Protein AF-L7LPX7-F1 (afdb_monomer_lite)

Sequence (141 aa):
MTIIQDRIEDIAGAEFAQAVTFTIPRIRESASGAAIVTEQKHRFQVTDGGDLVTSNLDPGPATVRIGLNSYQITIPDSSSPIRLWPLIDAGMPAPPPSEQYQFVRNGGGLVRAQAVDLDEYESMMWDPGTLYIIKDAQVTE

Structure (mmCIF, N/CA/C/O backbone):
data_AF-L7LPX7-F1
#
_entry.id   AF-L7LPX7-F1
#
loop_
_atom_site.group_PDB
_atom_site.id
_atom_site.type_symbol
_atom_site.label_atom_id
_atom_site.label_alt_id
_atom_site.label_comp_id
_atom_site.label_asym_id
_atom_site.label_entity_id
_atom_site.label_seq_id
_atom_site.pdbx_PDB_ins_code
_atom_site.Cartn_x
_atom_site.Cartn_y
_atom_site.Cartn_z
_atom_site.occupancy
_atom_site.B_iso_or_equiv
_atom_site.auth_seq_id
_atom_site.auth_comp_id
_atom_site.auth_asym_id
_atom_site.auth_atom_id
_atom_site.pdbx_PDB_model_num
ATOM 1 N N . MET A 1 1 ? 6.389 7.469 -9.954 1.00 82.81 1 MET A N 1
ATOM 2 C CA . MET A 1 1 ? 5.538 8.160 -8.947 1.00 82.81 1 MET A CA 1
ATOM 3 C C . MET A 1 1 ? 4.149 7.568 -9.036 1.00 82.81 1 MET A C 1
ATOM 5 O O . MET A 1 1 ? 3.730 7.311 -10.152 1.00 82.81 1 MET A O 1
ATOM 9 N N . THR A 1 2 ? 3.452 7.392 -7.911 1.00 92.06 2 THR A N 1
ATOM 10 C CA . THR A 1 2 ? 2.240 6.557 -7.854 1.00 92.06 2 THR A CA 1
ATOM 11 C C . THR A 1 2 ? 1.162 7.168 -6.970 1.00 92.06 2 THR A C 1
ATOM 13 O O . THR A 1 2 ? 1.455 7.643 -5.873 1.00 92.06 2 THR A O 1
ATOM 16 N N . ILE A 1 3 ? -0.091 7.123 -7.423 1.00 95.25 3 ILE A N 1
ATOM 17 C CA . ILE A 1 3 ? -1.271 7.475 -6.623 1.00 95.25 3 ILE A CA 1
ATOM 18 C C . ILE A 1 3 ? -1.869 6.191 -6.052 1.00 95.25 3 ILE A C 1
ATOM 20 O O . ILE A 1 3 ? -2.088 5.227 -6.785 1.00 95.25 3 ILE A O 1
ATOM 24 N N . ILE A 1 4 ? -2.152 6.185 -4.752 1.00 94.56 4 ILE A N 1
ATOM 25 C CA . ILE A 1 4 ? -2.922 5.125 -4.104 1.00 94.56 4 ILE A CA 1
ATOM 26 C C . ILE A 1 4 ? -4.345 5.636 -3.899 1.00 94.56 4 ILE A C 1
ATOM 28 O O . ILE A 1 4 ? -4.550 6.715 -3.336 1.00 94.56 4 ILE A O 1
ATOM 32 N N . GLN A 1 5 ? -5.317 4.855 -4.363 1.00 95.00 5 GLN A N 1
ATOM 33 C CA . GLN A 1 5 ? -6.736 5.148 -4.226 1.00 95.00 5 GLN A CA 1
ATOM 34 C C . GLN A 1 5 ? -7.479 3.906 -3.747 1.00 95.00 5 GLN A C 1
ATOM 36 O O . GLN A 1 5 ? -7.344 2.831 -4.328 1.00 95.00 5 GLN A O 1
ATOM 41 N N . ASP A 1 6 ? -8.280 4.051 -2.698 1.00 94.00 6 ASP A N 1
ATOM 42 C CA . ASP A 1 6 ? -9.119 2.968 -2.188 1.00 94.00 6 ASP A CA 1
ATOM 43 C C . ASP A 1 6 ? -10.351 3.515 -1.464 1.00 94.00 6 ASP A C 1
ATOM 45 O O . ASP A 1 6 ? -10.418 4.708 -1.175 1.00 94.00 6 ASP A O 1
ATOM 49 N N . ARG A 1 7 ? -11.301 2.633 -1.146 1.00 90.50 7 ARG A N 1
ATOM 50 C CA . ARG A 1 7 ? -12.444 2.940 -0.285 1.00 90.50 7 ARG A CA 1
ATOM 51 C C . ARG A 1 7 ? -12.289 2.207 1.042 1.00 90.50 7 ARG A C 1
ATOM 53 O O . ARG A 1 7 ? -12.046 1.002 1.060 1.00 90.50 7 ARG A O 1
ATOM 60 N N . ILE A 1 8 ? -12.394 2.944 2.139 1.00 88.06 8 ILE A N 1
ATOM 61 C CA . ILE A 1 8 ? -12.230 2.466 3.508 1.00 88.06 8 ILE A CA 1
ATOM 62 C C . ILE A 1 8 ? -13.559 2.642 4.236 1.00 88.06 8 ILE A C 1
ATOM 64 O O . ILE A 1 8 ? -14.068 3.751 4.370 1.00 88.06 8 ILE A O 1
ATOM 68 N N . GLU A 1 9 ? -14.092 1.530 4.720 1.00 86.56 9 GLU A N 1
ATOM 69 C CA . GLU A 1 9 ? -15.352 1.448 5.454 1.00 86.56 9 GLU A CA 1
ATOM 70 C C . GLU A 1 9 ? -15.110 0.697 6.768 1.00 86.56 9 GLU A C 1
ATOM 72 O O . GLU A 1 9 ? -14.142 -0.065 6.894 1.00 86.56 9 GLU A O 1
ATOM 77 N N . ASP A 1 10 ? -15.975 0.905 7.758 1.00 80.81 10 ASP A N 1
ATOM 78 C CA . ASP A 1 10 ? -16.014 0.033 8.930 1.00 80.81 10 ASP A CA 1
ATOM 79 C C . ASP A 1 10 ? -16.801 -1.267 8.655 1.00 80.81 10 ASP A C 1
ATOM 81 O O . ASP A 1 10 ? -17.375 -1.472 7.586 1.00 80.81 10 ASP A O 1
ATOM 85 N N . ILE A 1 11 ? -16.840 -2.177 9.635 1.00 78.38 11 ILE A N 1
ATOM 86 C CA . ILE A 1 11 ? -17.547 -3.463 9.495 1.00 78.38 11 ILE A CA 1
ATOM 87 C C . ILE A 1 11 ? -19.071 -3.314 9.318 1.00 78.38 11 ILE A C 1
ATOM 89 O O . ILE A 1 11 ? -19.719 -4.223 8.804 1.00 78.38 11 ILE A O 1
ATOM 93 N N . ALA A 1 12 ? -19.646 -2.193 9.755 1.00 79.62 12 ALA A N 1
ATOM 94 C CA . ALA A 1 12 ? -21.054 -1.856 9.586 1.00 79.62 12 ALA A CA 1
ATOM 95 C C . ALA A 1 12 ? -21.317 -1.058 8.291 1.00 79.62 12 ALA A C 1
ATOM 97 O O . ALA A 1 12 ? -22.460 -0.671 8.046 1.00 79.62 12 ALA A O 1
ATOM 98 N N . GLY A 1 13 ? -20.288 -0.820 7.466 1.00 70.94 13 GLY A N 1
ATOM 99 C CA . GLY A 1 13 ? -20.363 0.021 6.271 1.00 70.94 13 GLY A CA 1
ATOM 100 C C . GLY A 1 13 ? -20.441 1.518 6.582 1.00 70.94 13 GLY A C 1
ATOM 101 O O . GLY A 1 13 ? -20.793 2.304 5.705 1.00 70.94 13 GLY A O 1
ATOM 102 N N . ALA A 1 14 ? -20.162 1.919 7.823 1.00 68.62 14 ALA A N 1
ATOM 103 C CA . ALA A 1 14 ? -20.103 3.314 8.215 1.00 68.62 14 ALA A CA 1
ATOM 104 C C . ALA A 1 14 ? -18.779 3.956 7.789 1.00 68.62 14 ALA A C 1
ATOM 106 O O . ALA A 1 14 ? -17.755 3.305 7.552 1.00 68.62 14 ALA A O 1
ATOM 107 N N . GLU A 1 15 ? -18.835 5.276 7.699 1.00 69.38 15 GLU A N 1
ATOM 108 C CA . GLU A 1 15 ? -17.766 6.116 7.186 1.00 69.38 15 GLU A CA 1
ATOM 109 C C . GLU A 1 15 ? -16.542 6.096 8.115 1.00 69.38 15 GLU A C 1
ATOM 111 O O . GLU A 1 15 ? -16.630 6.303 9.330 1.00 69.38 15 GLU A O 1
ATOM 116 N N . PHE A 1 16 ? -15.365 5.857 7.536 1.00 75.12 16 PHE A N 1
ATOM 117 C CA . PHE A 1 16 ? -14.103 5.855 8.265 1.00 75.12 16 PHE A CA 1
ATOM 118 C C . PHE A 1 16 ? -13.486 7.260 8.269 1.00 75.12 16 PHE A C 1
ATOM 120 O O . PHE A 1 16 ? -12.767 7.638 7.354 1.00 75.12 16 PHE A O 1
ATOM 127 N N . ALA A 1 17 ? -13.706 8.035 9.333 1.00 64.81 17 ALA A N 1
ATOM 128 C CA . ALA A 1 17 ? -13.240 9.428 9.423 1.00 64.81 17 ALA A CA 1
ATOM 129 C C . ALA A 1 17 ? -11.800 9.602 9.965 1.00 64.81 17 ALA A C 1
ATOM 131 O O . ALA A 1 17 ? -11.466 10.635 10.555 1.00 64.81 17 ALA A O 1
ATOM 132 N N . GLN A 1 18 ? -10.929 8.592 9.844 1.00 79.19 18 GLN A N 1
ATOM 133 C CA . GLN A 1 18 ? -9.545 8.692 10.325 1.00 79.19 18 GLN A CA 1
ATOM 134 C C . GLN A 1 18 ? -8.546 8.828 9.182 1.00 79.19 18 GLN A C 1
ATOM 136 O O . GLN A 1 18 ? -8.743 8.361 8.067 1.00 79.19 18 GLN A O 1
ATOM 141 N N . ALA A 1 19 ? -7.409 9.440 9.494 1.00 87.19 19 ALA A N 1
ATOM 142 C CA . ALA A 1 19 ? -6.346 9.589 8.522 1.00 87.19 19 ALA A CA 1
ATOM 143 C C . ALA A 1 19 ? -5.521 8.313 8.356 1.00 87.19 19 ALA A C 1
ATOM 145 O O . ALA A 1 19 ? -5.154 7.661 9.338 1.00 87.19 19 ALA A O 1
ATOM 146 N N . VAL A 1 20 ? -5.102 8.065 7.121 1.00 92.56 20 VAL A N 1
ATOM 147 C CA . VAL A 1 20 ? -4.106 7.058 6.766 1.00 92.56 20 VAL A CA 1
ATOM 148 C C . VAL A 1 20 ? -2.746 7.737 6.642 1.00 92.56 20 VAL A C 1
ATOM 150 O O . VAL A 1 20 ? -2.608 8.776 5.995 1.00 92.56 20 VAL A O 1
ATOM 153 N N . THR A 1 21 ? -1.728 7.186 7.303 1.00 95.06 21 THR A N 1
ATOM 154 C CA . THR A 1 21 ? -0.375 7.768 7.300 1.00 95.06 21 THR A CA 1
ATOM 155 C C . THR A 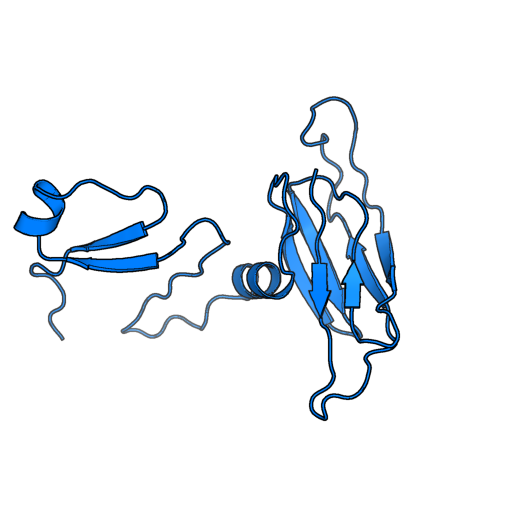1 21 ? 0.604 6.855 6.582 1.00 95.06 21 THR A C 1
ATOM 157 O O . THR A 1 21 ? 0.780 5.712 6.987 1.00 95.06 21 THR A O 1
ATOM 160 N N . PHE A 1 22 ? 1.291 7.379 5.572 1.00 94.94 22 PHE A N 1
ATOM 161 C CA . PHE A 1 22 ? 2.385 6.711 4.873 1.00 94.94 22 PHE A CA 1
ATOM 162 C C . PHE A 1 22 ? 3.713 7.250 5.390 1.00 94.94 22 PHE A C 1
ATOM 164 O O . PHE A 1 22 ? 3.889 8.459 5.528 1.00 94.94 22 PHE A O 1
ATOM 171 N N . THR A 1 23 ? 4.639 6.355 5.710 1.00 93.94 23 THR A N 1
ATOM 172 C CA . THR A 1 23 ? 5.974 6.689 6.214 1.00 93.94 23 THR A CA 1
ATOM 173 C C . THR A 1 23 ? 7.019 5.946 5.407 1.00 93.94 23 THR A C 1
ATOM 175 O O . THR A 1 23 ? 6.834 4.777 5.071 1.00 93.94 23 THR A O 1
ATOM 178 N N . ILE A 1 24 ? 8.131 6.611 5.128 1.00 89.50 24 ILE A N 1
ATOM 179 C CA . ILE A 1 24 ? 9.270 6.000 4.450 1.00 89.50 24 ILE A CA 1
ATOM 180 C C . ILE A 1 24 ? 10.261 5.570 5.536 1.00 89.50 24 ILE A C 1
ATOM 182 O O . ILE A 1 24 ? 10.646 6.406 6.351 1.00 89.50 24 ILE A O 1
ATOM 186 N N . PRO A 1 25 ? 10.636 4.281 5.613 1.00 82.50 25 PRO A N 1
ATOM 187 C CA . PRO A 1 25 ? 11.321 3.731 6.784 1.00 82.50 25 PRO A CA 1
ATOM 188 C C . PRO A 1 25 ? 12.812 4.075 6.852 1.00 82.50 25 PRO A C 1
ATOM 190 O O . PRO A 1 25 ? 13.437 3.826 7.876 1.00 82.50 25 PRO A O 1
ATOM 193 N N . ARG A 1 26 ? 13.398 4.563 5.754 1.00 84.69 26 ARG A N 1
ATOM 194 C CA . ARG A 1 26 ? 14.813 4.932 5.666 1.00 84.69 26 ARG A CA 1
ATOM 195 C C . ARG A 1 26 ? 15.040 5.950 4.561 1.00 84.69 26 ARG A C 1
ATOM 197 O O . ARG A 1 26 ? 14.321 5.950 3.561 1.00 84.69 26 ARG A O 1
ATOM 204 N N . ILE A 1 27 ? 16.099 6.738 4.701 1.00 87.31 27 ILE A N 1
ATOM 205 C CA . ILE A 1 27 ? 16.580 7.621 3.637 1.00 87.31 27 ILE A CA 1
ATOM 206 C C . ILE A 1 27 ? 17.001 6.787 2.415 1.00 87.31 27 ILE A C 1
ATOM 208 O O . ILE A 1 27 ? 17.691 5.774 2.559 1.00 87.31 27 ILE A O 1
ATOM 212 N N . ARG A 1 28 ? 16.590 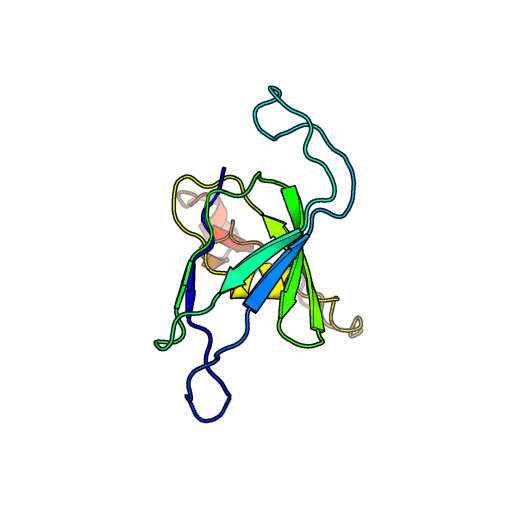7.206 1.214 1.00 88.62 28 ARG A N 1
ATOM 213 C CA . ARG A 1 28 ? 16.994 6.588 -0.061 1.00 88.62 28 ARG A CA 1
ATOM 214 C C . ARG A 1 28 ? 16.966 7.590 -1.213 1.00 88.62 28 ARG A C 1
ATOM 216 O O . ARG A 1 28 ? 16.360 8.649 -1.099 1.00 88.62 28 ARG A O 1
ATOM 223 N N . GLU A 1 29 ? 17.594 7.246 -2.327 1.00 88.75 29 GLU A N 1
ATOM 224 C CA . GLU A 1 29 ? 17.425 7.980 -3.584 1.00 88.75 29 GLU A CA 1
ATOM 225 C C . GLU A 1 29 ? 15.978 7.836 -4.100 1.00 88.75 29 GLU A C 1
ATOM 227 O O . GLU A 1 29 ? 15.325 6.804 -3.878 1.00 88.75 29 GLU A O 1
ATOM 232 N N . SER A 1 30 ? 15.449 8.889 -4.729 1.00 87.56 30 SER A N 1
ATOM 233 C CA . SER A 1 30 ? 14.136 8.865 -5.380 1.00 87.56 30 SER A CA 1
ATOM 234 C C . SER A 1 30 ? 14.152 7.930 -6.580 1.00 87.56 30 SER A C 1
ATOM 236 O O . SER A 1 30 ? 15.189 7.744 -7.213 1.00 87.56 30 SER A O 1
ATOM 238 N N . ALA A 1 31 ? 12.994 7.384 -6.952 1.00 83.06 31 ALA A N 1
ATOM 239 C CA . ALA A 1 31 ? 12.917 6.490 -8.111 1.00 83.06 31 ALA A CA 1
ATOM 240 C C . ALA A 1 31 ? 13.381 7.165 -9.420 1.00 83.06 31 ALA A C 1
ATOM 242 O O . ALA A 1 31 ? 13.843 6.498 -10.337 1.00 83.06 31 ALA A O 1
ATOM 243 N N . SER A 1 32 ? 13.290 8.497 -9.497 1.00 83.81 32 SER A N 1
ATOM 244 C CA . SER A 1 32 ? 13.782 9.298 -10.624 1.00 83.81 32 SER A CA 1
ATOM 245 C C . SER A 1 32 ? 15.296 9.557 -10.631 1.00 83.81 32 SER A C 1
ATOM 247 O O . SER A 1 32 ? 15.786 10.123 -11.605 1.00 83.81 32 SER A O 1
ATOM 249 N N . GLY A 1 33 ? 16.025 9.240 -9.554 1.00 85.56 33 GLY A N 1
ATOM 250 C CA . GLY A 1 33 ? 17.450 9.576 -9.400 1.00 85.56 33 GLY A CA 1
ATOM 251 C C . GLY A 1 33 ? 17.747 11.073 -9.225 1.00 85.56 33 GLY A C 1
ATOM 252 O O . GLY A 1 33 ? 18.892 11.505 -9.303 1.00 85.56 33 GLY A O 1
ATOM 253 N N . ALA A 1 34 ? 16.717 11.903 -9.037 1.00 86.31 34 ALA A N 1
ATOM 254 C CA . ALA A 1 34 ? 16.850 13.362 -9.016 1.00 86.31 34 ALA A CA 1
ATOM 255 C C . ALA A 1 34 ? 16.814 13.969 -7.603 1.00 86.31 34 ALA A C 1
ATOM 257 O O . ALA A 1 34 ? 17.069 15.164 -7.443 1.00 86.31 34 ALA A O 1
ATOM 258 N N . ALA A 1 35 ? 16.452 13.187 -6.583 1.00 87.12 35 ALA A N 1
ATOM 259 C CA . ALA A 1 35 ? 16.264 13.676 -5.223 1.00 87.12 35 ALA A CA 1
ATOM 260 C C . ALA A 1 35 ? 16.556 12.605 -4.164 1.00 87.12 35 ALA A C 1
ATOM 262 O O . ALA A 1 35 ? 16.658 11.414 -4.450 1.00 87.12 35 ALA A O 1
ATOM 263 N N . ILE A 1 36 ? 16.644 13.047 -2.909 1.00 85.25 36 ILE A N 1
ATOM 264 C CA . ILE A 1 36 ? 16.702 12.172 -1.738 1.00 85.25 36 ILE A CA 1
ATOM 265 C C . ILE A 1 36 ? 15.322 12.138 -1.090 1.00 85.25 36 ILE A C 1
ATOM 267 O O . ILE A 1 36 ? 14.744 13.169 -0.743 1.00 85.25 36 ILE A O 1
ATOM 271 N N . VAL A 1 37 ? 14.820 10.930 -0.890 1.00 84.50 37 VAL A N 1
ATOM 272 C CA . VAL A 1 37 ? 13.604 10.633 -0.151 1.00 84.50 37 VAL A CA 1
ATOM 273 C C . VAL A 1 37 ? 13.975 10.448 1.318 1.00 84.50 37 VAL A C 1
ATOM 275 O O . VAL A 1 37 ? 14.766 9.570 1.660 1.00 84.50 37 VAL A O 1
ATOM 278 N N . THR A 1 38 ? 13.425 11.293 2.188 1.00 85.12 38 THR A N 1
ATOM 279 C CA . THR A 1 38 ? 13.674 11.264 3.640 1.00 85.12 38 THR A CA 1
ATOM 280 C C . THR A 1 38 ? 12.528 10.580 4.391 1.00 85.12 38 THR A C 1
ATOM 282 O O . THR A 1 38 ? 11.498 10.258 3.800 1.00 85.12 38 THR A O 1
ATOM 285 N N . GLU A 1 39 ? 12.693 10.345 5.695 1.00 80.50 39 GLU A N 1
ATOM 286 C CA . GLU A 1 39 ? 11.709 9.689 6.577 1.00 80.50 39 GLU A CA 1
ATOM 287 C C . GLU A 1 39 ? 10.496 10.587 6.890 1.00 80.50 39 GLU A C 1
ATOM 289 O O . GLU A 1 39 ? 10.151 10.861 8.042 1.00 80.50 39 GLU A O 1
ATOM 294 N N . GLN A 1 40 ? 9.844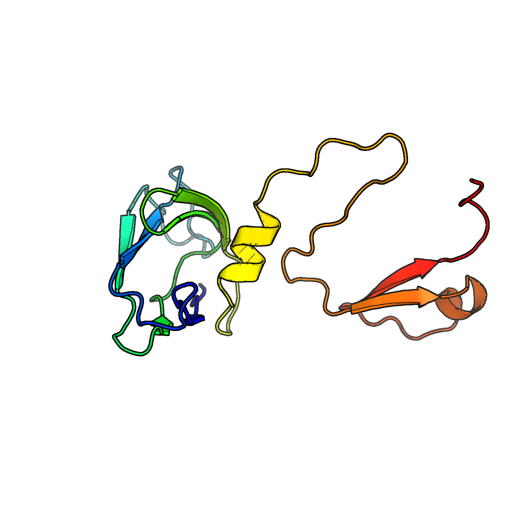 11.105 5.852 1.00 75.94 40 GLN A N 1
ATOM 295 C CA . GLN A 1 40 ? 8.658 11.933 5.999 1.00 75.94 40 GLN A CA 1
ATOM 296 C C . GLN A 1 40 ? 7.408 11.085 6.221 1.00 75.94 40 GLN A C 1
ATOM 298 O O . GLN A 1 40 ? 7.264 9.969 5.712 1.00 75.94 40 GLN A O 1
ATOM 303 N N . LYS A 1 41 ? 6.484 11.659 6.998 1.00 84.38 41 LYS A N 1
ATOM 304 C CA . LYS A 1 41 ? 5.143 11.125 7.225 1.00 84.38 41 LYS A CA 1
ATOM 305 C C . LYS A 1 41 ? 4.158 11.918 6.381 1.00 84.38 41 LYS A C 1
ATOM 307 O O . LYS A 1 41 ? 3.952 13.104 6.629 1.00 84.38 41 LYS A O 1
ATOM 312 N N . HIS A 1 42 ? 3.518 11.254 5.431 1.00 90.25 42 HIS A N 1
ATOM 313 C CA . HIS A 1 42 ? 2.433 11.822 4.645 1.00 90.25 42 HIS A CA 1
ATOM 314 C C . HIS A 1 42 ? 1.103 11.331 5.199 1.00 90.25 42 HIS A C 1
ATOM 316 O O . HIS A 1 42 ? 0.831 10.132 5.222 1.00 90.25 42 HIS A O 1
ATOM 322 N N . ARG A 1 43 ? 0.287 12.266 5.683 1.00 92.62 43 ARG A N 1
ATOM 323 C CA . ARG A 1 43 ? -1.027 11.985 6.258 1.00 92.62 43 ARG A CA 1
ATOM 324 C C . ARG A 1 43 ? -2.105 12.361 5.248 1.00 92.62 43 ARG A C 1
ATOM 326 O O . ARG A 1 43 ? -2.200 13.526 4.876 1.00 92.62 43 ARG A O 1
ATOM 333 N N . PHE A 1 44 ? -2.925 11.393 4.862 1.00 93.25 44 PHE A N 1
ATOM 334 C CA . PHE A 1 44 ? -4.064 11.588 3.969 1.00 93.25 44 PHE A CA 1
ATOM 335 C C . PHE A 1 44 ? -5.350 11.339 4.743 1.00 93.25 44 PHE A C 1
ATOM 337 O O . PHE A 1 44 ? -5.455 10.361 5.485 1.00 93.25 44 PHE A O 1
ATOM 344 N N . GLN A 1 45 ? -6.302 12.258 4.619 1.00 91.25 45 GLN A N 1
ATOM 345 C CA . GLN A 1 45 ? -7.620 12.085 5.217 1.00 91.25 45 GLN A CA 1
ATOM 346 C C . GLN A 1 45 ? -8.459 11.192 4.313 1.00 91.25 45 GLN A C 1
ATOM 348 O O . GLN A 1 45 ? -8.383 11.303 3.090 1.00 91.25 45 GLN A O 1
ATOM 353 N N . VAL A 1 46 ? -9.242 10.322 4.934 1.00 89.50 46 VAL A N 1
ATOM 354 C CA . VAL A 1 46 ? -10.324 9.621 4.256 1.00 89.50 46 VAL A CA 1
ATOM 355 C C . VAL A 1 46 ? -11.517 10.568 4.243 1.00 89.50 46 VAL A C 1
ATOM 357 O O . VAL A 1 46 ? -11.792 11.232 5.244 1.00 89.50 46 VAL A O 1
ATOM 360 N N . THR A 1 47 ? -12.139 10.719 3.079 1.00 87.31 47 THR A N 1
ATOM 361 C CA . THR A 1 47 ? -13.332 11.562 2.928 1.00 87.31 47 THR A CA 1
ATOM 362 C C . THR A 1 47 ? -14.525 10.939 3.647 1.00 87.31 47 THR A C 1
ATOM 364 O O . THR A 1 47 ? -14.514 9.744 3.935 1.00 87.31 47 THR A O 1
ATOM 367 N N . ASP A 1 48 ? -15.576 11.726 3.872 1.00 76.50 48 ASP A N 1
ATOM 368 C CA . ASP A 1 48 ? -16.812 11.225 4.479 1.00 76.50 48 ASP A CA 1
ATOM 369 C C . ASP A 1 48 ? -17.363 10.016 3.686 1.00 76.50 48 ASP A C 1
ATOM 371 O O . ASP A 1 48 ? -17.673 8.995 4.268 1.00 76.50 48 ASP A O 1
ATOM 375 N N . GLY A 1 49 ? -17.274 9.986 2.349 1.00 80.31 49 GLY A N 1
ATOM 376 C CA . GLY A 1 49 ? -17.681 8.818 1.537 1.00 80.31 49 GLY A CA 1
ATOM 377 C C . GLY A 1 49 ? -16.825 7.540 1.677 1.00 80.31 49 GLY A C 1
ATOM 378 O O . GLY A 1 49 ? -17.091 6.536 1.003 1.00 80.31 49 GLY A O 1
ATOM 379 N N . GLY A 1 50 ? -15.789 7.565 2.521 1.00 86.50 50 GLY A N 1
ATOM 380 C CA . GLY A 1 50 ? -14.823 6.483 2.699 1.00 86.50 50 GLY A CA 1
ATOM 381 C C . GLY A 1 50 ? -13.683 6.501 1.680 1.00 86.50 50 GLY A C 1
ATOM 382 O O . GLY A 1 50 ? -12.817 5.631 1.720 1.00 86.50 50 GLY A O 1
ATOM 383 N N . ASP A 1 51 ? -13.632 7.472 0.766 1.00 91.38 51 ASP A N 1
ATOM 384 C CA . ASP A 1 51 ? -12.596 7.496 -0.267 1.00 91.38 51 ASP A CA 1
ATOM 385 C C . ASP A 1 51 ? -11.262 8.004 0.292 1.00 91.38 51 ASP A C 1
ATOM 387 O O . ASP A 1 51 ? -11.169 9.109 0.838 1.00 91.38 51 ASP A O 1
ATOM 391 N N . LEU A 1 52 ? -10.215 7.202 0.106 1.00 93.88 52 LEU A N 1
ATOM 392 C CA . LEU A 1 52 ? -8.816 7.568 0.279 1.00 93.88 52 LEU A CA 1
ATOM 393 C C . LEU A 1 52 ? -8.212 7.852 -1.095 1.00 93.88 52 LEU A C 1
ATOM 395 O O . LEU A 1 52 ? -8.208 6.982 -1.963 1.00 93.88 52 LEU A O 1
ATOM 399 N N . VAL A 1 53 ? -7.610 9.028 -1.259 1.00 95.12 53 VAL A N 1
ATOM 400 C CA . VAL A 1 53 ? -6.797 9.366 -2.435 1.00 95.12 53 VAL A CA 1
ATOM 401 C C . VAL A 1 53 ? -5.509 10.026 -1.964 1.00 95.12 53 VAL A C 1
ATOM 403 O O . VAL A 1 53 ? -5.540 11.043 -1.268 1.00 95.12 53 VAL A O 1
ATOM 406 N N . THR A 1 54 ? -4.361 9.456 -2.326 1.00 95.38 54 THR A N 1
ATOM 407 C CA . THR A 1 54 ? -3.061 10.065 -2.029 1.00 95.38 54 THR A CA 1
ATOM 408 C C . THR A 1 54 ? -2.645 11.049 -3.119 1.00 95.38 54 THR A C 1
ATOM 410 O O . THR A 1 54 ? -3.073 10.970 -4.269 1.00 95.38 54 THR A O 1
ATOM 413 N N . SER A 1 55 ? -1.725 11.952 -2.787 1.00 92.81 55 SER A N 1
ATOM 414 C CA . SER A 1 55 ? -0.892 12.597 -3.804 1.00 92.81 55 SER A CA 1
ATOM 415 C C . SER A 1 55 ? 0.102 11.587 -4.392 1.00 92.81 55 SER A C 1
ATOM 417 O O . SER A 1 55 ? 0.213 10.461 -3.903 1.00 92.81 55 SER A O 1
ATOM 419 N N . ASN A 1 56 ? 0.870 12.003 -5.401 1.00 92.12 56 ASN A N 1
ATOM 420 C CA . ASN A 1 56 ? 1.974 11.202 -5.926 1.00 92.12 56 ASN A CA 1
ATOM 421 C C . ASN A 1 56 ? 2.959 10.817 -4.812 1.00 92.12 56 ASN A C 1
ATOM 423 O O . ASN A 1 56 ? 3.550 11.686 -4.168 1.00 92.12 56 ASN A O 1
ATOM 427 N N . LEU A 1 57 ? 3.139 9.515 -4.621 1.00 92.31 57 LEU A N 1
ATOM 428 C CA . LEU A 1 57 ? 4.129 8.916 -3.737 1.00 92.31 57 LEU A CA 1
ATOM 429 C C . LEU A 1 57 ? 5.313 8.402 -4.562 1.00 92.31 57 LEU A C 1
ATOM 431 O O . LEU A 1 57 ? 5.155 7.957 -5.703 1.00 92.31 57 LEU A O 1
ATOM 435 N N . ASP A 1 58 ? 6.513 8.475 -3.994 1.00 92.25 58 ASP A N 1
ATOM 436 C CA . ASP A 1 58 ? 7.706 7.926 -4.635 1.00 92.25 58 ASP A CA 1
ATOM 437 C C . ASP A 1 58 ? 7.729 6.385 -4.502 1.00 92.25 58 ASP A C 1
ATOM 439 O O . ASP A 1 58 ? 7.542 5.880 -3.389 1.00 92.25 58 ASP A O 1
ATOM 443 N N . PRO A 1 59 ? 7.957 5.629 -5.593 1.00 91.88 59 PRO A N 1
ATOM 444 C CA . PRO A 1 59 ? 8.002 4.167 -5.574 1.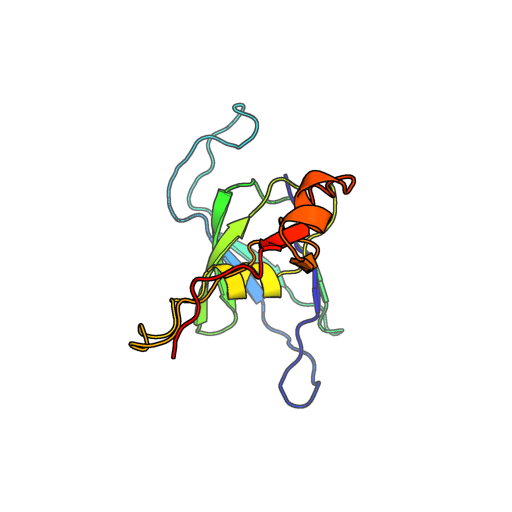00 91.88 59 PRO A CA 1
ATOM 445 C C . PRO A 1 59 ? 9.074 3.610 -4.639 1.00 91.88 59 PRO A C 1
ATOM 447 O O . PRO A 1 59 ? 10.191 4.119 -4.593 1.00 91.88 59 PRO A O 1
ATOM 450 N N . GLY A 1 60 ? 8.757 2.527 -3.932 1.00 90.12 60 GLY A N 1
ATOM 451 C CA . GLY A 1 60 ? 9.683 1.824 -3.048 1.00 90.12 60 GLY A CA 1
ATOM 452 C C . GLY A 1 60 ? 9.064 1.388 -1.715 1.00 90.12 60 GLY A C 1
ATOM 453 O O . GLY A 1 60 ? 7.853 1.512 -1.513 1.00 90.12 60 GLY A O 1
ATOM 454 N N . PRO A 1 61 ? 9.886 0.862 -0.788 1.00 91.44 61 PRO A N 1
ATOM 455 C CA . PRO A 1 61 ? 9.421 0.390 0.514 1.00 91.44 61 PRO A CA 1
ATOM 456 C C . PRO A 1 61 ? 8.832 1.521 1.361 1.00 91.44 61 PRO A C 1
ATOM 458 O O . PRO A 1 61 ? 9.439 2.589 1.489 1.00 91.44 61 PRO A O 1
ATOM 461 N N . ALA A 1 62 ? 7.680 1.263 1.974 1.00 93.56 62 ALA A N 1
ATOM 462 C CA . ALA A 1 62 ? 6.978 2.187 2.853 1.00 93.56 62 ALA A CA 1
ATOM 463 C C . ALA A 1 62 ? 6.241 1.437 3.975 1.00 93.56 62 ALA A C 1
ATOM 465 O O . ALA A 1 62 ? 6.048 0.224 3.941 1.00 93.56 62 ALA A O 1
ATOM 466 N N . THR A 1 63 ? 5.794 2.178 4.980 1.00 94.19 63 THR A N 1
ATOM 467 C CA . THR A 1 63 ? 4.877 1.697 6.012 1.00 94.19 63 THR A CA 1
ATOM 468 C C . THR A 1 63 ? 3.594 2.510 5.941 1.00 94.19 63 THR A C 1
ATOM 470 O O . THR A 1 63 ? 3.644 3.741 5.957 1.00 94.19 63 THR A O 1
ATOM 473 N N . VAL A 1 64 ? 2.447 1.837 5.901 1.00 94.69 64 VAL A N 1
ATOM 474 C CA . VAL A 1 64 ? 1.131 2.472 6.008 1.00 94.69 64 VAL A CA 1
ATOM 475 C C . VAL A 1 64 ? 0.545 2.209 7.389 1.00 94.69 64 VAL A C 1
ATOM 477 O O . VAL A 1 64 ? 0.578 1.087 7.889 1.00 94.69 64 VAL A O 1
ATOM 480 N N . ARG A 1 65 ? 0.019 3.251 8.027 1.00 93.44 65 ARG A N 1
ATOM 481 C CA . ARG A 1 65 ? -0.655 3.178 9.322 1.00 93.44 65 ARG A CA 1
ATOM 482 C C . ARG A 1 65 ? -2.119 3.559 9.168 1.00 93.44 65 ARG A C 1
ATOM 484 O O . ARG A 1 65 ? -2.418 4.650 8.678 1.00 93.44 65 ARG A O 1
ATOM 491 N N . ILE A 1 66 ? -2.996 2.684 9.651 1.00 89.88 66 ILE A N 1
ATOM 492 C CA . ILE A 1 66 ? -4.451 2.864 9.688 1.00 89.88 66 ILE A CA 1
ATOM 493 C C . ILE A 1 66 ? -4.894 2.621 11.134 1.00 89.88 66 ILE A C 1
ATOM 495 O O . ILE A 1 66 ? -4.704 1.534 11.684 1.00 89.88 66 ILE A O 1
ATOM 499 N N . GLY A 1 67 ? -5.413 3.662 11.790 1.00 86.25 67 GLY A N 1
ATOM 500 C CA . GLY A 1 67 ? -5.709 3.630 13.223 1.00 86.25 67 GLY A CA 1
ATOM 501 C C . GLY A 1 67 ? -4.470 3.300 14.072 1.00 86.25 67 GLY A C 1
ATOM 502 O O . GLY A 1 67 ? -3.469 4.032 14.080 1.00 86.25 67 GLY A O 1
ATOM 503 N N . LEU A 1 68 ? -4.536 2.192 14.814 1.00 85.94 68 LEU A N 1
ATOM 504 C CA . LEU A 1 68 ? -3.446 1.717 15.676 1.00 85.94 68 LEU A CA 1
ATOM 505 C C . LEU A 1 68 ? -2.491 0.734 14.981 1.00 85.94 68 LEU A C 1
ATOM 507 O O . LEU A 1 68 ? -1.404 0.491 15.500 1.00 85.94 68 LEU A O 1
ATOM 511 N N . ASN A 1 69 ? -2.854 0.215 13.806 1.00 89.56 69 ASN A N 1
ATOM 512 C CA . ASN A 1 69 ? -2.095 -0.827 13.118 1.00 89.56 69 ASN A CA 1
ATOM 513 C C . ASN A 1 69 ? -1.174 -0.243 12.047 1.00 89.56 69 ASN A C 1
ATOM 515 O O . ASN A 1 69 ? -1.500 0.760 11.410 1.00 89.56 69 ASN A O 1
ATOM 519 N N . SER A 1 70 ? -0.023 -0.887 11.846 1.00 92.38 70 SER A N 1
ATOM 520 C CA . SER A 1 70 ? 0.958 -0.524 10.818 1.00 92.38 70 SER A CA 1
ATOM 521 C C . SER A 1 70 ? 1.280 -1.732 9.945 1.00 92.38 70 SER A C 1
ATOM 523 O O . SER A 1 70 ? 1.496 -2.824 10.466 1.00 92.38 70 SER A O 1
ATOM 525 N N . TYR A 1 71 ? 1.352 -1.517 8.636 1.00 92.88 71 TYR A N 1
ATOM 526 C CA . TYR A 1 71 ? 1.601 -2.546 7.630 1.00 92.88 71 TYR A CA 1
ATOM 527 C C . TYR A 1 71 ? 2.792 -2.136 6.764 1.00 92.88 71 TYR A C 1
ATOM 529 O O . TYR A 1 71 ? 2.884 -0.983 6.333 1.00 92.88 71 TYR A O 1
ATOM 537 N N . GLN A 1 72 ? 3.714 -3.068 6.522 1.00 93.31 72 GLN A N 1
ATOM 538 C CA . GLN A 1 72 ? 4.789 -2.868 5.549 1.00 93.31 72 GLN A CA 1
ATOM 539 C C . GLN A 1 72 ? 4.215 -3.038 4.147 1.00 93.31 72 GLN A C 1
ATOM 541 O O . GLN A 1 72 ? 3.463 -3.975 3.914 1.00 93.31 72 GLN A O 1
ATOM 546 N N . ILE A 1 73 ? 4.552 -2.137 3.230 1.00 93.44 73 ILE A N 1
ATOM 547 C CA . ILE A 1 73 ? 4.103 -2.185 1.837 1.00 93.44 73 ILE A CA 1
ATOM 548 C C . ILE A 1 73 ? 5.250 -1.801 0.899 1.00 93.44 73 ILE A C 1
ATOM 550 O O . ILE A 1 73 ? 6.192 -1.109 1.290 1.00 93.44 73 ILE A O 1
ATOM 554 N N . THR A 1 74 ? 5.135 -2.190 -0.366 1.00 93.25 74 THR A N 1
ATOM 555 C CA . THR A 1 74 ? 5.997 -1.690 -1.442 1.00 93.25 74 THR A CA 1
ATOM 556 C C . THR A 1 74 ? 5.137 -0.891 -2.404 1.00 93.25 74 THR A C 1
ATOM 558 O O . THR A 1 74 ? 4.216 -1.437 -3.001 1.00 93.25 74 THR A O 1
ATOM 561 N N . ILE A 1 75 ? 5.422 0.402 -2.548 1.00 92.81 75 ILE A N 1
ATOM 562 C CA . ILE A 1 75 ? 4.733 1.265 -3.507 1.00 92.81 75 ILE A CA 1
ATOM 563 C C . ILE A 1 75 ? 5.318 0.958 -4.894 1.00 92.81 75 ILE A C 1
ATOM 565 O O . ILE A 1 75 ? 6.511 1.205 -5.093 1.00 92.81 75 ILE A O 1
ATOM 569 N N . PRO A 1 76 ? 4.539 0.406 -5.843 1.00 91.06 76 PRO A N 1
ATOM 570 C CA . PRO A 1 76 ? 5.031 0.139 -7.192 1.00 91.06 76 PRO A CA 1
ATOM 571 C C . PRO A 1 76 ? 5.242 1.453 -7.944 1.00 91.06 76 PRO A C 1
ATOM 573 O O . PRO A 1 76 ? 4.673 2.473 -7.558 1.00 91.06 76 PRO A O 1
ATOM 576 N N . ASP A 1 77 ? 6.011 1.443 -9.031 1.00 91.38 77 ASP A N 1
ATOM 577 C CA . ASP A 1 77 ? 5.999 2.554 -9.986 1.00 91.38 77 ASP A CA 1
ATOM 578 C C . ASP A 1 77 ? 4.848 2.351 -10.972 1.00 91.38 77 ASP A C 1
ATOM 580 O O . ASP A 1 77 ? 4.847 1.389 -11.737 1.00 91.38 77 ASP A O 1
ATOM 584 N N . SER A 1 78 ? 3.828 3.208 -10.904 1.00 88.44 78 SER A N 1
ATOM 585 C CA . SER A 1 78 ? 2.622 3.077 -11.720 1.00 88.44 78 SER A CA 1
ATOM 586 C C . SER A 1 78 ? 2.112 4.437 -12.173 1.00 88.44 78 SER A C 1
ATOM 588 O O . SER A 1 78 ? 1.903 5.340 -11.366 1.00 88.44 78 SER A O 1
ATOM 590 N N . SER A 1 79 ? 1.817 4.546 -13.468 1.00 88.81 79 SER A N 1
ATOM 591 C CA . SER A 1 79 ? 1.144 5.704 -14.067 1.00 88.81 79 SER A CA 1
ATOM 592 C C . SER A 1 79 ? -0.370 5.729 -13.819 1.00 88.81 79 SER A C 1
ATOM 594 O O . SER A 1 79 ? -1.024 6.721 -14.137 1.00 88.81 79 SER A O 1
ATOM 596 N N . SER A 1 80 ? -0.931 4.656 -13.254 1.00 90.75 80 SER A N 1
ATOM 597 C CA . SER A 1 80 ? -2.355 4.524 -12.928 1.00 90.75 80 SER A CA 1
ATOM 598 C C . SER A 1 80 ? -2.576 4.368 -11.415 1.00 90.75 80 SER A C 1
ATOM 600 O O . SER A 1 80 ? -1.696 3.826 -10.735 1.00 90.75 80 SER A O 1
ATOM 602 N N . PRO A 1 81 ? -3.719 4.832 -10.866 1.00 93.00 81 PRO A N 1
ATOM 603 C CA . PRO A 1 81 ? -4.029 4.655 -9.450 1.00 93.00 81 PRO A CA 1
ATOM 604 C C . PRO A 1 81 ? -4.048 3.180 -9.028 1.00 93.00 81 PRO A C 1
ATOM 606 O O . PRO A 1 81 ? -4.625 2.338 -9.715 1.00 93.00 81 PRO A O 1
ATOM 609 N N . ILE A 1 82 ? -3.444 2.879 -7.878 1.00 93.38 82 ILE A N 1
ATOM 610 C CA . ILE A 1 82 ? -3.337 1.522 -7.322 1.00 93.38 82 ILE A CA 1
ATOM 611 C C . ILE A 1 82 ? -4.184 1.394 -6.051 1.00 93.38 82 ILE A C 1
ATOM 613 O O . ILE A 1 82 ? -4.233 2.309 -5.230 1.00 93.38 82 ILE A O 1
ATOM 617 N N . ARG A 1 83 ? -4.825 0.234 -5.870 1.00 94.19 83 ARG A N 1
ATOM 618 C CA . ARG A 1 83 ? -5.588 -0.110 -4.658 1.00 94.19 83 ARG A CA 1
ATOM 619 C C . ARG A 1 83 ? -4.654 -0.342 -3.467 1.00 94.19 83 ARG A C 1
ATOM 621 O O . ARG A 1 83 ? -3.599 -0.952 -3.619 1.00 94.19 83 ARG A O 1
ATOM 628 N N . LEU A 1 84 ? -5.055 0.091 -2.273 1.00 93.38 84 LEU A N 1
ATOM 629 C CA . LEU A 1 84 ? -4.256 -0.042 -1.053 1.00 93.38 84 LEU A CA 1
ATOM 630 C C . LEU A 1 84 ? -4.264 -1.475 -0.509 1.00 93.38 84 LEU A C 1
ATOM 632 O O . LEU A 1 84 ? -3.215 -1.970 -0.095 1.00 93.38 84 LEU A O 1
ATOM 636 N N . TRP A 1 85 ? -5.420 -2.150 -0.508 1.00 92.38 85 TRP A N 1
ATOM 637 C CA . TRP A 1 85 ? -5.536 -3.480 0.107 1.00 92.38 85 TRP A CA 1
ATOM 638 C C . TRP A 1 85 ? -4.564 -4.525 -0.471 1.00 92.38 85 TRP A C 1
ATOM 640 O O . TRP A 1 85 ? -3.876 -5.165 0.325 1.00 92.38 85 TRP A O 1
ATOM 650 N N . PRO A 1 86 ? -4.402 -4.672 -1.804 1.00 91.62 86 PRO A N 1
ATOM 651 C CA . PRO A 1 86 ? -3.428 -5.613 -2.361 1.00 91.62 86 PRO A CA 1
ATOM 652 C C . PRO A 1 86 ? -1.989 -5.360 -1.893 1.00 91.62 86 PRO A C 1
ATOM 654 O O . PRO A 1 86 ? -1.227 -6.305 -1.706 1.00 91.62 86 PRO A O 1
ATOM 657 N N . LEU A 1 87 ? -1.614 -4.097 -1.654 1.00 92.50 87 LEU A N 1
ATOM 658 C CA . LEU A 1 87 ? -0.286 -3.753 -1.139 1.00 92.50 87 LEU A CA 1
ATOM 659 C C . LEU A 1 87 ? -0.121 -4.187 0.322 1.00 92.50 87 LEU A C 1
ATOM 661 O O . LEU A 1 87 ? 0.933 -4.705 0.688 1.00 92.50 87 LEU A O 1
ATOM 665 N N . ILE A 1 88 ? -1.159 -3.989 1.145 1.00 91.75 88 ILE A N 1
ATOM 666 C CA . ILE A 1 88 ? -1.188 -4.447 2.542 1.00 91.75 88 ILE A CA 1
ATOM 667 C C . ILE A 1 88 ? -1.108 -5.971 2.594 1.00 91.75 88 ILE A C 1
ATOM 669 O O . ILE A 1 88 ? -0.276 -6.507 3.323 1.00 91.75 88 ILE A O 1
ATOM 673 N N . ASP A 1 89 ? -1.932 -6.663 1.806 1.00 88.62 89 ASP A N 1
ATOM 674 C CA . ASP A 1 89 ? -1.948 -8.122 1.765 1.00 88.62 89 ASP A CA 1
ATOM 675 C C . ASP A 1 89 ? -0.598 -8.688 1.315 1.00 88.62 89 ASP A C 1
ATOM 677 O O . ASP A 1 89 ? -0.070 -9.598 1.949 1.00 88.62 89 ASP A O 1
ATOM 681 N N . ALA A 1 90 ? 0.042 -8.096 0.305 1.00 84.75 90 ALA A N 1
ATOM 682 C CA . ALA A 1 90 ? 1.374 -8.511 -0.127 1.00 84.75 90 ALA A CA 1
ATOM 683 C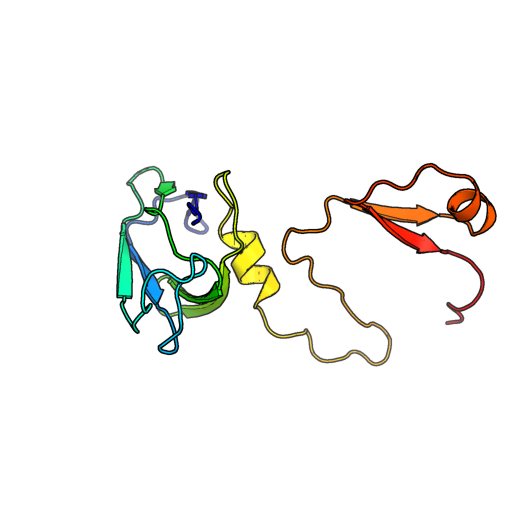 C . ALA A 1 90 ? 2.444 -8.400 0.980 1.00 84.75 90 ALA A C 1
ATOM 685 O O . ALA A 1 90 ? 3.381 -9.198 1.005 1.00 84.75 90 ALA A O 1
ATOM 686 N N . GLY A 1 91 ? 2.307 -7.438 1.898 1.00 82.44 91 GLY A N 1
ATOM 687 C CA . GLY A 1 91 ? 3.243 -7.214 3.002 1.00 82.44 91 GLY A CA 1
ATOM 688 C C . GLY A 1 91 ? 2.912 -7.935 4.311 1.00 82.44 91 GLY A C 1
ATOM 689 O O . GLY A 1 91 ? 3.687 -7.843 5.268 1.00 82.44 91 GLY A O 1
ATOM 690 N N . MET A 1 92 ? 1.783 -8.647 4.392 1.00 83.25 92 MET A N 1
ATOM 691 C CA . MET A 1 92 ? 1.435 -9.420 5.583 1.00 83.25 92 MET A CA 1
ATOM 692 C C . MET A 1 92 ? 2.370 -10.628 5.756 1.00 83.25 92 MET A C 1
ATOM 694 O O . MET A 1 92 ? 2.775 -11.248 4.765 1.00 83.25 92 MET A O 1
ATOM 698 N N . PRO A 1 93 ? 2.702 -11.010 7.007 1.00 77.06 93 PRO A N 1
ATOM 699 C CA . PRO A 1 93 ? 3.556 -12.160 7.256 1.00 77.06 93 PRO A CA 1
ATOM 700 C C . PRO A 1 93 ? 2.982 -13.413 6.599 1.00 77.06 93 PRO A C 1
ATOM 702 O O . PRO A 1 93 ? 1.767 -13.579 6.448 1.00 77.06 93 PRO A O 1
ATOM 705 N N . ALA A 1 94 ? 3.887 -14.293 6.194 1.00 67.94 94 ALA A N 1
ATOM 706 C CA . ALA A 1 94 ? 3.541 -15.635 5.784 1.00 67.94 94 ALA A CA 1
ATOM 707 C C . ALA A 1 94 ? 2.646 -16.302 6.840 1.00 67.94 94 ALA A C 1
ATOM 709 O O . ALA A 1 94 ? 2.989 -16.212 8.026 1.00 67.94 94 ALA A O 1
ATOM 710 N N . PRO A 1 95 ? 1.542 -16.986 6.473 1.00 68.38 95 PRO A N 1
ATOM 711 C CA . PRO A 1 95 ? 0.990 -17.985 7.373 1.00 68.38 95 PRO A CA 1
ATOM 712 C C . PRO A 1 95 ? 2.119 -18.934 7.805 1.00 68.38 95 PRO A C 1
ATOM 714 O O . PRO A 1 95 ? 3.032 -19.197 7.010 1.00 68.38 95 PRO A O 1
ATOM 717 N N . PRO A 1 96 ? 2.107 -19.403 9.067 1.00 70.00 96 PRO A N 1
ATOM 718 C CA . PRO A 1 96 ? 3.119 -20.333 9.541 1.00 70.00 96 PRO A CA 1
ATOM 719 C C . PRO A 1 96 ? 3.197 -21.506 8.560 1.00 70.00 96 PRO A C 1
ATOM 721 O O . PRO A 1 96 ? 2.145 -21.957 8.095 1.00 70.00 96 PRO A O 1
ATOM 724 N N . PRO A 1 97 ? 4.409 -21.961 8.199 1.00 63.28 97 PRO A N 1
ATOM 725 C CA . PRO A 1 97 ? 4.560 -23.043 7.244 1.00 63.28 97 PRO A CA 1
ATOM 726 C C . PRO A 1 97 ? 3.771 -24.246 7.758 1.00 63.28 97 PRO A C 1
ATOM 728 O O . PRO A 1 97 ? 4.096 -24.819 8.795 1.00 63.28 97 PRO A O 1
ATOM 731 N N . SER A 1 98 ? 2.691 -24.585 7.059 1.00 61.75 98 SER A N 1
ATOM 732 C CA . SER A 1 98 ? 2.080 -25.898 7.211 1.00 61.75 98 SER A CA 1
ATOM 733 C C . SER A 1 98 ? 2.990 -26.891 6.498 1.00 61.75 98 SER A C 1
ATOM 735 O O . SER A 1 98 ? 3.516 -26.569 5.433 1.00 61.75 98 SER A O 1
ATOM 737 N N . GLU A 1 99 ? 3.177 -28.086 7.056 1.00 56.12 99 GLU A N 1
ATOM 738 C CA . GLU A 1 99 ? 4.046 -29.116 6.463 1.00 56.12 99 GLU A CA 1
ATOM 739 C C . GLU A 1 99 ? 3.616 -29.528 5.039 1.00 56.12 99 GLU A C 1
ATOM 741 O O . GLU A 1 99 ? 4.390 -30.161 4.331 1.00 56.12 99 GLU A O 1
ATOM 746 N N . GLN A 1 100 ? 2.415 -29.132 4.596 1.00 53.84 100 GLN A N 1
ATOM 747 C CA . GLN A 1 100 ? 1.813 -29.549 3.328 1.00 53.84 100 GLN A CA 1
ATOM 748 C C . GLN A 1 100 ? 1.620 -28.439 2.284 1.00 53.84 100 GLN A C 1
ATOM 750 O O . GLN A 1 100 ? 1.435 -28.761 1.115 1.00 53.84 100 GLN A O 1
ATOM 755 N N . TYR A 1 101 ? 1.685 -27.148 2.638 1.00 53.56 101 TYR A N 1
ATOM 756 C CA . TYR A 1 101 ? 1.410 -26.074 1.672 1.00 53.56 101 TYR A CA 1
ATOM 757 C C . TYR A 1 101 ? 2.341 -24.872 1.829 1.00 53.56 101 TYR A C 1
ATOM 759 O O . TYR A 1 101 ? 2.438 -24.264 2.899 1.00 53.56 101 TYR A O 1
ATOM 767 N N . GLN A 1 102 ? 2.969 -24.494 0.714 1.00 64.62 102 GLN A N 1
ATOM 768 C CA . GLN A 1 102 ? 3.572 -23.179 0.508 1.00 64.62 102 GLN A CA 1
ATOM 769 C C . GLN A 1 102 ? 2.514 -22.250 -0.109 1.00 64.62 102 GLN A C 1
ATOM 771 O O . GLN A 1 102 ? 1.675 -22.695 -0.889 1.00 64.62 102 GLN A O 1
ATOM 776 N N . PHE A 1 103 ? 2.525 -20.965 0.241 1.00 64.75 103 PHE A N 1
ATOM 777 C CA . PHE A 1 103 ? 1.587 -19.974 -0.299 1.00 64.75 103 PHE A CA 1
ATOM 778 C C . PHE A 1 103 ? 2.340 -18.965 -1.177 1.00 64.75 103 PHE A C 1
ATOM 780 O O . PHE A 1 103 ? 3.510 -18.666 -0.939 1.00 64.75 103 PHE A O 1
ATOM 787 N N . VAL A 1 104 ? 1.648 -18.413 -2.174 1.00 68.81 104 VAL A N 1
ATOM 788 C CA . VAL A 1 104 ? 2.154 -17.339 -3.040 1.00 68.81 104 VAL A CA 1
ATOM 789 C C . VAL A 1 104 ? 1.340 -16.076 -2.766 1.00 68.81 104 VAL A C 1
ATOM 791 O O . VAL A 1 104 ? 0.113 -16.110 -2.831 1.00 68.81 104 VAL A O 1
ATOM 794 N N . ARG A 1 105 ? 2.009 -14.954 -2.470 1.00 70.62 105 ARG A N 1
ATOM 795 C CA . ARG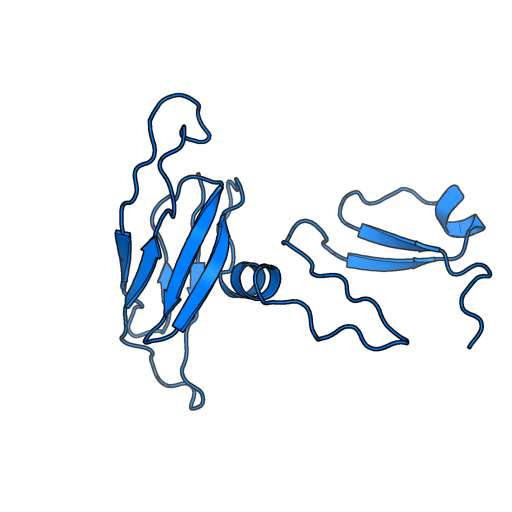 A 1 105 ? 1.380 -13.622 -2.411 1.00 70.62 105 ARG A CA 1
ATOM 796 C C . ARG A 1 105 ? 1.573 -12.905 -3.740 1.00 70.62 105 ARG A C 1
ATOM 798 O O . ARG A 1 105 ? 2.692 -12.781 -4.231 1.00 70.62 105 ARG A O 1
ATOM 805 N N . ASN A 1 106 ? 0.481 -12.401 -4.299 1.00 76.88 106 ASN A N 1
ATOM 806 C CA . ASN A 1 106 ? 0.510 -11.619 -5.524 1.00 76.88 106 ASN A CA 1
ATOM 807 C C . ASN A 1 106 ? 0.727 -10.133 -5.198 1.00 76.88 106 ASN A C 1
ATOM 809 O O . ASN A 1 106 ? -0.178 -9.463 -4.713 1.00 76.88 106 ASN A O 1
ATOM 813 N N . GLY A 1 107 ? 1.919 -9.612 -5.496 1.00 65.62 107 GLY A N 1
ATOM 814 C CA . GLY A 1 107 ? 2.278 -8.200 -5.299 1.00 65.62 107 GLY A CA 1
ATOM 815 C C . GLY A 1 107 ? 1.707 -7.221 -6.336 1.00 65.62 107 GLY A C 1
ATOM 816 O O . GLY A 1 107 ? 2.209 -6.106 -6.437 1.00 65.62 107 GLY A O 1
ATOM 817 N N . GLY A 1 108 ? 0.713 -7.628 -7.134 1.00 68.00 108 GLY A N 1
ATOM 818 C CA . GLY A 1 108 ? 0.056 -6.794 -8.150 1.00 68.00 108 GLY A CA 1
ATOM 819 C C . GLY A 1 108 ? 0.609 -6.932 -9.574 1.00 68.00 108 GLY A C 1
ATOM 820 O O . GLY A 1 108 ? 0.111 -6.266 -10.474 1.00 68.00 108 GLY A O 1
ATOM 821 N N . GLY A 1 109 ? 1.614 -7.787 -9.795 1.00 71.50 109 GLY A N 1
ATOM 822 C CA . GLY A 1 109 ? 2.183 -8.066 -11.125 1.00 71.50 109 GLY A CA 1
ATOM 823 C C . GLY A 1 109 ? 1.543 -9.251 -11.855 1.00 71.50 109 GLY A C 1
ATOM 824 O O . GLY A 1 109 ? 1.797 -9.452 -13.037 1.00 71.50 109 GLY A O 1
ATOM 825 N N . LEU A 1 110 ? 0.722 -10.037 -11.157 1.00 77.81 110 LEU A N 1
ATOM 826 C CA . LEU A 1 110 ? 0.069 -11.225 -11.691 1.00 77.81 110 LEU A CA 1
ATOM 827 C C . LEU A 1 110 ? -1.425 -10.920 -11.841 1.00 77.81 110 LEU A C 1
ATOM 829 O O . LEU A 1 110 ? -2.116 -10.592 -10.880 1.00 77.81 110 LEU A O 1
ATOM 833 N N . VAL A 1 111 ? -1.923 -10.980 -13.067 1.00 83.62 111 VAL A N 1
ATOM 834 C CA . VAL A 1 111 ? -3.326 -10.735 -13.423 1.00 83.62 111 VAL A CA 1
ATOM 835 C C . VAL A 1 111 ? -4.157 -11.997 -13.202 1.00 83.62 111 VAL A C 1
ATOM 837 O O . VAL A 1 111 ? -5.311 -11.923 -12.780 1.00 83.62 111 VAL A O 1
ATOM 840 N N . ARG A 1 112 ? -3.567 -13.169 -13.462 1.00 80.62 112 ARG A N 1
ATOM 841 C CA . ARG A 1 112 ? -4.244 -14.468 -13.398 1.00 80.62 112 ARG A CA 1
ATOM 842 C C . ARG A 1 112 ? -3.273 -15.591 -13.044 1.00 80.62 112 ARG A C 1
ATOM 844 O O . ARG A 1 112 ? -2.100 -15.540 -13.396 1.00 80.62 112 ARG A O 1
ATOM 851 N N . ALA A 1 113 ? -3.781 -16.625 -12.376 1.00 85.25 113 ALA A N 1
ATOM 852 C CA . ALA A 1 113 ? -3.114 -17.918 -12.264 1.00 85.25 113 ALA A CA 1
ATOM 853 C C . ALA A 1 113 ? -3.927 -18.967 -13.035 1.00 85.25 113 ALA A C 1
ATOM 855 O O . ALA A 1 113 ? -5.151 -19.023 -12.891 1.00 85.25 113 ALA A O 1
ATOM 856 N N . GLN A 1 114 ? -3.267 -19.773 -13.864 1.00 84.25 114 GLN A N 1
ATOM 857 C CA . GLN A 1 114 ? -3.902 -20.834 -14.646 1.00 84.25 114 GLN A CA 1
ATOM 858 C C . GLN A 1 114 ? -3.098 -22.124 -14.537 1.00 84.25 114 GLN A C 1
ATOM 860 O O . GLN A 1 114 ? -1.889 -22.126 -14.739 1.00 84.25 114 GLN A O 1
ATOM 865 N N . ALA A 1 115 ? -3.784 -23.232 -14.275 1.00 87.31 115 ALA A N 1
ATOM 866 C CA . ALA A 1 115 ? -3.181 -24.549 -14.372 1.00 87.31 115 ALA A CA 1
ATOM 867 C C . ALA A 1 115 ? -3.348 -25.097 -15.802 1.00 87.31 115 ALA A C 1
ATOM 869 O O . ALA A 1 115 ? -4.480 -25.167 -16.292 1.00 87.31 115 ALA A O 1
ATOM 870 N N . VAL A 1 116 ? -2.248 -25.508 -16.430 1.00 87.69 116 VAL A N 1
ATOM 871 C CA . VAL A 1 116 ? -2.171 -26.024 -17.811 1.00 87.69 116 VAL A CA 1
ATOM 872 C C . VAL A 1 116 ? -1.399 -27.339 -17.842 1.00 87.69 116 VAL A C 1
ATOM 874 O O . VAL A 1 116 ? -0.624 -27.620 -16.925 1.00 87.69 116 VAL A O 1
ATOM 877 N N . ASP A 1 117 ? -1.615 -28.141 -18.874 1.00 89.00 117 ASP A N 1
ATOM 878 C CA . ASP A 1 117 ? -0.792 -29.327 -19.128 1.00 89.00 117 ASP A CA 1
ATOM 879 C C . ASP A 1 117 ? 0.521 -28.913 -19.828 1.00 89.00 117 ASP A C 1
ATOM 881 O O . ASP A 1 117 ? 0.637 -27.788 -20.331 1.00 89.00 117 ASP A O 1
ATOM 885 N N . LEU A 1 118 ? 1.559 -29.761 -19.795 1.00 85.38 118 LEU A N 1
ATOM 886 C CA . LEU A 1 118 ? 2.882 -29.392 -20.328 1.00 85.38 118 LEU A CA 1
ATOM 887 C C . LEU A 1 118 ? 2.837 -29.108 -21.840 1.00 85.38 118 LEU A C 1
ATOM 889 O O . LEU A 1 118 ? 3.438 -28.146 -22.314 1.00 85.38 118 LEU A O 1
ATOM 893 N N . ASP A 1 119 ? 2.083 -29.911 -22.583 1.00 89.25 119 ASP A N 1
ATOM 894 C CA . ASP A 1 119 ? 1.884 -29.768 -24.026 1.00 89.25 119 ASP A CA 1
ATOM 895 C C . ASP A 1 119 ? 1.104 -28.492 -24.393 1.00 89.25 119 ASP A C 1
ATOM 897 O O . ASP A 1 119 ? 1.423 -27.814 -25.378 1.00 89.25 119 ASP A O 1
ATOM 901 N N . GLU A 1 120 ? 0.123 -28.110 -23.573 1.00 87.44 120 GLU A N 1
ATOM 902 C CA . GLU A 1 120 ? -0.581 -26.829 -23.687 1.00 87.44 120 GLU A CA 1
ATOM 903 C C . GLU A 1 120 ? 0.372 -25.653 -23.409 1.00 87.44 120 GLU A C 1
ATOM 905 O O . GLU A 1 120 ? 0.403 -24.688 -24.175 1.00 87.44 120 GLU A O 1
ATOM 910 N N . TYR A 1 121 ? 1.202 -25.745 -22.362 1.00 88.38 121 TYR A N 1
ATOM 911 C CA . TYR A 1 121 ? 2.154 -24.691 -21.994 1.00 88.38 121 TYR A CA 1
ATOM 912 C C . TYR A 1 121 ? 3.185 -24.402 -23.097 1.00 88.38 121 TYR A C 1
ATOM 914 O O . TYR A 1 121 ? 3.505 -23.240 -23.372 1.00 88.38 121 TYR A O 1
ATOM 922 N N . GLU A 1 122 ? 3.704 -25.452 -23.735 1.00 89.00 122 GLU A N 1
ATOM 923 C CA . GLU A 1 122 ? 4.718 -25.348 -24.791 1.00 89.00 122 GLU A CA 1
ATOM 924 C C . GLU A 1 122 ? 4.160 -24.812 -26.117 1.00 89.00 122 GLU A C 1
ATOM 926 O O . GLU A 1 122 ? 4.904 -24.230 -26.909 1.00 89.00 122 GLU A O 1
ATOM 931 N N . SER A 1 123 ? 2.860 -24.989 -26.367 1.00 90.44 123 SER A N 1
ATOM 932 C CA . SER A 1 123 ? 2.215 -24.617 -27.633 1.00 90.44 123 SER A CA 1
ATOM 933 C C . SER A 1 123 ? 1.389 -23.328 -27.569 1.00 90.44 123 SER A C 1
ATOM 935 O O . SER A 1 123 ? 1.045 -22.767 -28.615 1.00 90.44 123 SER A O 1
ATOM 937 N N . MET A 1 124 ? 1.071 -22.828 -26.372 1.00 89.38 124 MET A N 1
ATOM 938 C CA . MET A 1 124 ? 0.270 -21.617 -26.203 1.00 89.38 124 MET A CA 1
ATOM 939 C C . MET A 1 124 ? 1.081 -20.327 -26.388 1.00 89.38 124 MET A C 1
ATOM 941 O O . MET A 1 124 ? 2.293 -20.259 -26.190 1.00 89.38 124 MET A O 1
ATOM 945 N N . MET A 1 125 ? 0.370 -19.243 -26.693 1.00 91.75 125 MET A N 1
ATOM 946 C CA . MET A 1 125 ? 0.924 -17.894 -26.613 1.00 91.75 125 MET A CA 1
ATOM 947 C C . MET A 1 125 ? 0.903 -17.424 -25.159 1.00 91.75 125 MET A C 1
ATOM 949 O O . MET A 1 125 ? -0.160 -17.371 -24.543 1.00 91.75 125 MET A O 1
ATOM 953 N N . TRP A 1 126 ? 2.071 -17.090 -24.614 1.00 87.44 126 TRP A N 1
ATOM 954 C CA . TRP A 1 126 ? 2.198 -16.715 -23.207 1.00 87.44 126 TRP A CA 1
ATOM 955 C C . TRP A 1 126 ? 1.650 -15.311 -22.951 1.00 87.44 126 TRP A C 1
ATOM 957 O O . TRP A 1 126 ? 2.049 -14.349 -23.611 1.00 87.44 126 TRP A O 1
ATOM 967 N N . ASP A 1 127 ? 0.771 -15.191 -21.955 1.00 88.00 127 ASP A N 1
ATOM 968 C CA . ASP A 1 127 ? 0.374 -13.902 -21.395 1.00 88.00 127 ASP A CA 1
ATOM 969 C C . ASP A 1 127 ? 1.366 -13.499 -20.287 1.00 88.00 127 ASP A C 1
ATOM 971 O O . ASP A 1 127 ? 1.438 -14.186 -19.265 1.00 88.00 127 ASP A O 1
ATOM 975 N N . PRO A 1 128 ? 2.114 -12.389 -20.440 1.00 84.00 128 PRO A N 1
ATOM 976 C CA . PRO A 1 128 ? 3.089 -11.945 -19.444 1.00 84.00 128 PRO A CA 1
ATOM 977 C C . PRO A 1 128 ? 2.467 -11.591 -18.084 1.00 84.00 128 PRO A C 1
ATOM 979 O O . PRO A 1 128 ? 3.192 -11.524 -17.093 1.00 84.00 128 PRO A O 1
ATOM 982 N N . GLY A 1 129 ? 1.150 -11.368 -18.014 1.00 84.81 129 GLY A N 1
ATOM 983 C CA . GLY A 1 129 ? 0.427 -11.160 -16.760 1.00 84.81 129 GLY A CA 1
ATOM 984 C C . GLY A 1 129 ? -0.045 -12.449 -16.078 1.00 84.81 129 GLY A C 1
ATOM 985 O O . GLY A 1 129 ? -0.581 -12.374 -14.971 1.00 84.81 129 GLY A O 1
ATOM 986 N N . THR A 1 130 ? 0.114 -13.622 -16.694 1.00 87.00 130 THR A N 1
ATOM 987 C CA . THR A 1 130 ? -0.425 -14.884 -16.170 1.00 87.00 130 THR A CA 1
ATOM 988 C C . THR A 1 130 ? 0.678 -15.786 -15.612 1.00 87.00 130 THR A C 1
ATOM 990 O O . THR A 1 130 ? 1.659 -16.093 -16.284 1.00 87.00 130 THR A O 1
ATOM 993 N N . LEU A 1 131 ? 0.496 -16.263 -14.377 1.00 87.12 131 LEU A N 1
ATOM 994 C CA . LEU A 1 131 ? 1.288 -17.361 -13.821 1.00 87.12 131 LEU A CA 1
ATOM 995 C C . LEU A 1 131 ? 0.686 -18.693 -14.258 1.00 87.12 131 LEU A C 1
ATOM 997 O O . LEU A 1 131 ? -0.458 -19.008 -13.920 1.00 87.12 131 LEU A O 1
ATOM 1001 N N . TYR A 1 132 ? 1.480 -19.488 -14.962 1.00 88.06 132 TYR A N 1
ATOM 1002 C CA . TYR A 1 132 ? 1.091 -20.822 -15.392 1.00 88.06 132 TYR A CA 1
ATOM 1003 C C . TYR A 1 132 ? 1.667 -21.881 -14.456 1.00 88.06 132 TYR A C 1
ATOM 1005 O O . TYR A 1 132 ? 2.860 -21.879 -14.154 1.00 88.06 132 TYR A O 1
ATOM 1013 N N . ILE A 1 133 ? 0.804 -22.782 -13.998 1.00 87.38 133 ILE A N 1
ATOM 1014 C CA . ILE A 1 133 ? 1.163 -23.932 -13.168 1.00 87.38 133 ILE A CA 1
ATOM 1015 C C . ILE A 1 133 ? 1.026 -25.172 -14.049 1.00 87.38 133 ILE A C 1
ATOM 1017 O O . ILE A 1 133 ? -0.084 -25.525 -14.444 1.00 87.38 133 ILE A O 1
ATOM 1021 N N . ILE A 1 134 ? 2.148 -25.811 -14.374 1.00 88.12 134 ILE A N 1
ATOM 1022 C CA . ILE A 1 134 ? 2.157 -27.038 -15.177 1.00 88.12 134 ILE A CA 1
ATOM 1023 C C . ILE A 1 134 ? 1.705 -28.195 -14.281 1.00 88.12 134 ILE A C 1
ATOM 1025 O O . ILE A 1 134 ? 2.289 -28.419 -13.221 1.00 88.12 134 ILE A O 1
ATOM 1029 N N . LYS A 1 135 ? 0.645 -28.903 -14.680 1.00 81.19 135 LYS A N 1
ATOM 1030 C CA . LYS A 1 135 ? -0.001 -29.946 -13.865 1.00 81.19 135 LYS A CA 1
ATOM 1031 C C . LYS A 1 135 ? 0.782 -31.262 -13.788 1.00 81.19 135 LYS A C 1
ATOM 1033 O O . LYS A 1 135 ? 0.445 -32.109 -12.962 1.00 81.19 135 LYS A O 1
ATOM 1038 N N . ASP A 1 136 ? 1.825 -31.444 -14.596 1.00 65.81 136 ASP A N 1
ATOM 1039 C CA . ASP A 1 136 ? 2.448 -32.756 -14.748 1.00 65.81 136 ASP A CA 1
ATOM 1040 C C . ASP A 1 136 ? 3.451 -33.148 -13.639 1.00 65.81 136 ASP A C 1
ATOM 1042 O O . ASP A 1 136 ? 4.567 -32.643 -13.523 1.00 65.81 136 ASP A O 1
ATOM 1046 N N . ALA A 1 137 ? 3.005 -34.166 -12.891 1.00 51.56 137 ALA A N 1
ATOM 1047 C CA . ALA A 1 137 ? 3.738 -35.285 -12.284 1.00 51.56 137 ALA A CA 1
ATOM 1048 C C . ALA A 1 137 ? 4.468 -35.160 -10.929 1.00 51.56 137 ALA A C 1
ATOM 1050 O O . ALA A 1 137 ? 5.108 -36.138 -10.539 1.00 51.56 137 ALA A O 1
ATOM 1051 N N . GLN A 1 138 ? 4.353 -34.083 -10.143 1.00 49.00 138 GLN A N 1
ATOM 1052 C CA . GLN A 1 138 ? 4.913 -34.064 -8.768 1.00 49.00 138 GLN A CA 1
ATOM 1053 C C . GLN A 1 138 ? 3.999 -33.386 -7.727 1.00 49.00 138 GLN A C 1
ATOM 1055 O O . GLN A 1 138 ? 4.440 -32.542 -6.953 1.00 49.00 138 GLN A O 1
ATOM 1060 N N . VAL A 1 139 ? 2.725 -33.782 -7.664 1.00 48.56 139 VAL A N 1
ATOM 1061 C CA . VAL A 1 139 ? 1.937 -33.650 -6.424 1.00 48.56 139 VAL A CA 1
ATOM 1062 C C . VAL A 1 139 ? 1.419 -35.039 -6.060 1.00 48.56 139 VAL A C 1
ATOM 1064 O O . VAL A 1 139 ? 0.284 -35.397 -6.356 1.00 48.56 139 VAL A O 1
ATOM 1067 N N . THR A 1 140 ? 2.302 -35.870 -5.511 1.00 42.34 140 THR A N 1
ATOM 1068 C CA . THR A 1 140 ? 1.902 -37.060 -4.746 1.00 42.34 140 THR A CA 1
ATOM 1069 C C . THR A 1 140 ? 1.597 -36.627 -3.315 1.00 42.34 140 THR A C 1
ATOM 1071 O O . THR A 1 140 ? 2.409 -35.909 -2.732 1.00 42.34 140 THR A O 1
ATOM 1074 N N . GLU A 1 141 ? 0.422 -37.037 -2.821 1.00 39.97 141 GLU A N 1
ATOM 1075 C CA . GLU A 1 141 ? -0.079 -36.852 -1.444 1.00 39.97 141 GLU A CA 1
ATOM 1076 C C . GLU A 1 141 ? 0.932 -37.215 -0.347 1.00 39.97 141 GLU A C 1
ATOM 1078 O O . GLU A 1 141 ? 1.707 -38.184 -0.537 1.00 39.97 141 GLU A O 1
#

Radius of gyration: 19.08 Å; chains: 1; bounding box: 38×51×43 Å

pLDDT: mean 83.5, std 11.77, range [39.97, 95.38]

Foldseek 3Di:
DAKAKDFAADPVRAFDFAKKKKFDPAWDQFPVNPDIDHGDIDIFTQDRRRMTIDDDDTFAWIWIDDPPDIAIFTRHDDPDHHYDVLRRQLRDDFDDDDPQDDDDRDNPQAPEEEEDAPVCVVPDDDDSNYHYHHPDDPDDD

Organism: NCBI:txid1223544

Secondary structure (DSSP, 8-state):
-B-BEEE-B-TTS-B--SEEEEE-SS-EE-TTSSSEEPSPEEEEEPPTTSEEE--PBPSEEEEEEETTEEEEEEE---SS-B-HHHHHHHHSPPPP-BTTB------S--SEEEEE-HHHHHHSPPPTTEEEEE-SS----